Protein AF-A0A9D1Z1P0-F1 (afdb_monomer_lite)

Structure (mmCIF, N/CA/C/O backbone):
data_AF-A0A9D1Z1P0-F1
#
_entry.id   AF-A0A9D1Z1P0-F1
#
loop_
_atom_site.group_PDB
_atom_site.id
_atom_site.type_symbol
_atom_site.label_atom_id
_atom_site.label_alt_id
_atom_site.label_comp_id
_atom_site.label_asym_id
_atom_site.label_entity_id
_atom_site.label_seq_id
_atom_site.pdbx_PDB_ins_code
_atom_site.Cartn_x
_atom_site.Cartn_y
_atom_site.Cartn_z
_atom_site.occupancy
_atom_site.B_iso_or_equiv
_atom_site.auth_seq_id
_atom_site.auth_comp_id
_atom_site.auth_asym_id
_atom_site.auth_atom_id
_atom_site.pdbx_PDB_model_num
ATOM 1 N N . MET A 1 1 ? 21.506 -5.048 -12.135 1.00 43.94 1 MET A N 1
ATOM 2 C CA . MET A 1 1 ? 20.377 -5.206 -11.193 1.00 43.94 1 MET A CA 1
ATOM 3 C C . MET A 1 1 ? 19.300 -4.217 -11.607 1.00 43.94 1 MET A C 1
ATOM 5 O O . MET A 1 1 ? 19.515 -3.019 -11.466 1.00 43.94 1 MET A O 1
ATOM 9 N N . ARG A 1 2 ? 18.238 -4.698 -12.266 1.00 46.47 2 ARG A N 1
ATOM 10 C CA . ARG A 1 2 ? 17.169 -3.850 -12.808 1.00 46.47 2 ARG A CA 1
ATOM 11 C C . ARG A 1 2 ? 16.428 -3.189 -11.644 1.00 46.47 2 ARG A C 1
ATOM 13 O O . ARG A 1 2 ? 15.868 -3.872 -10.796 1.00 46.47 2 ARG A O 1
ATOM 20 N N . ARG A 1 3 ? 16.499 -1.860 -11.571 1.00 50.06 3 ARG A N 1
ATOM 21 C CA . ARG A 1 3 ? 15.559 -1.061 -10.783 1.00 50.06 3 ARG A CA 1
ATOM 22 C C . ARG A 1 3 ? 14.271 -1.051 -11.595 1.00 50.06 3 ARG A C 1
ATOM 24 O O . ARG A 1 3 ? 14.189 -0.298 -12.557 1.00 50.06 3 ARG A O 1
ATOM 31 N N . ASP A 1 4 ? 13.362 -1.970 -11.288 1.00 57.62 4 ASP A N 1
ATOM 32 C CA . ASP A 1 4 ? 12.190 -2.219 -12.132 1.00 57.62 4 ASP A CA 1
ATOM 33 C C . ASP A 1 4 ? 11.202 -1.039 -12.109 1.00 57.62 4 ASP A C 1
ATOM 35 O O . ASP A 1 4 ? 10.649 -0.715 -13.152 1.00 57.62 4 ASP A O 1
ATOM 39 N N . TYR A 1 5 ? 11.072 -0.305 -10.992 1.00 59.66 5 TYR A N 1
ATOM 40 C CA . TYR A 1 5 ? 10.224 0.896 -10.910 1.00 59.66 5 TYR A CA 1
ATOM 41 C C . TYR A 1 5 ? 10.828 1.946 -9.971 1.00 59.66 5 TYR A C 1
ATOM 43 O O . TYR A 1 5 ? 11.321 1.608 -8.899 1.00 59.66 5 TYR A O 1
ATOM 51 N N . ALA A 1 6 ? 10.822 3.216 -10.394 1.00 62.34 6 ALA A N 1
ATOM 52 C CA . ALA A 1 6 ? 11.436 4.326 -9.654 1.00 62.34 6 ALA A CA 1
ATOM 53 C C . ALA A 1 6 ? 10.647 4.725 -8.395 1.00 62.34 6 ALA A C 1
ATOM 55 O O . ALA A 1 6 ? 11.242 5.139 -7.404 1.00 62.34 6 ALA A O 1
ATOM 56 N N . ASP A 1 7 ? 9.324 4.563 -8.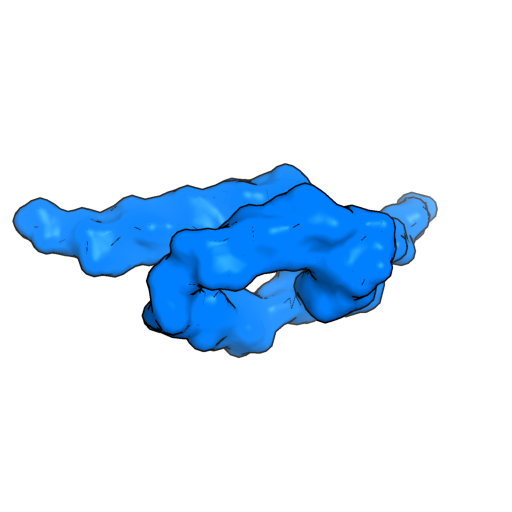433 1.00 68.00 7 ASP A N 1
ATOM 57 C CA . ASP A 1 7 ? 8.403 4.931 -7.364 1.00 68.00 7 ASP A CA 1
ATOM 58 C C . ASP A 1 7 ? 7.136 4.068 -7.435 1.00 68.00 7 ASP A C 1
ATOM 60 O O . ASP A 1 7 ? 6.807 3.497 -8.480 1.00 68.00 7 ASP A O 1
ATOM 64 N N . LEU A 1 8 ? 6.374 4.039 -6.340 1.00 71.31 8 LEU A N 1
ATOM 65 C CA . LEU A 1 8 ? 5.107 3.310 -6.240 1.00 71.31 8 LEU A CA 1
ATOM 66 C C . LEU A 1 8 ? 4.121 3.655 -7.368 1.00 71.31 8 LEU A C 1
ATOM 68 O O . LEU A 1 8 ? 3.468 2.772 -7.908 1.00 71.31 8 LEU A O 1
ATOM 72 N N . TYR A 1 9 ? 4.044 4.925 -7.772 1.00 72.62 9 TYR A N 1
ATOM 73 C CA . TYR A 1 9 ? 3.183 5.336 -8.883 1.00 72.62 9 TYR A CA 1
ATOM 74 C C . TYR A 1 9 ? 3.617 4.736 -10.221 1.00 72.62 9 TYR A C 1
ATOM 76 O O . TYR A 1 9 ? 2.764 4.435 -11.050 1.00 72.62 9 TYR A O 1
ATOM 84 N N . ALA A 1 10 ? 4.920 4.540 -10.443 1.00 76.88 10 ALA A N 1
ATOM 85 C CA . ALA A 1 10 ? 5.400 3.876 -11.650 1.00 76.88 10 ALA A CA 1
ATOM 86 C C . ALA A 1 10 ? 4.987 2.397 -11.661 1.00 76.88 10 ALA A C 1
ATOM 88 O O . ALA A 1 10 ? 4.597 1.895 -12.712 1.00 76.88 10 ALA A O 1
ATOM 89 N N . LEU A 1 11 ? 4.996 1.744 -10.492 1.00 77.38 11 LEU A N 1
ATOM 90 C CA . LEU A 1 11 ? 4.483 0.384 -10.319 1.00 77.38 11 LEU A CA 1
ATOM 91 C C . LEU A 1 11 ? 2.970 0.319 -10.580 1.00 77.38 11 LEU A C 1
ATOM 93 O O . LEU A 1 11 ? 2.550 -0.483 -11.403 1.00 77.38 11 LEU A O 1
ATOM 97 N N . CYS A 1 12 ? 2.162 1.185 -9.957 1.00 77.81 12 CYS A N 1
ATOM 98 C CA . CYS A 1 12 ? 0.710 1.225 -10.190 1.00 77.81 12 CYS A CA 1
ATOM 99 C C . CYS A 1 12 ? 0.358 1.548 -11.652 1.00 77.81 12 CYS A C 1
ATOM 101 O O . CYS A 1 12 ? -0.613 1.034 -12.195 1.00 77.81 12 CYS A O 1
ATOM 103 N N . ARG A 1 13 ? 1.164 2.377 -12.327 1.00 78.19 13 ARG A N 1
ATOM 104 C CA . ARG A 1 13 ? 0.943 2.728 -13.736 1.00 78.19 13 ARG A CA 1
ATOM 105 C C . ARG A 1 13 ? 1.263 1.582 -14.696 1.00 78.19 13 ARG A C 1
ATOM 107 O O . ARG A 1 13 ? 0.657 1.510 -15.761 1.00 78.19 13 ARG A O 1
ATOM 114 N N . HIS A 1 14 ? 2.226 0.732 -14.349 1.00 79.19 14 HIS A N 1
ATOM 115 C CA . HIS A 1 14 ? 2.593 -0.434 -15.151 1.00 79.19 14 HIS A CA 1
ATOM 116 C C . HIS A 1 14 ? 1.749 -1.667 -14.836 1.00 79.19 14 HIS A C 1
ATOM 118 O O . HIS A 1 14 ? 1.504 -2.470 -15.734 1.00 79.19 14 HIS A O 1
ATOM 124 N N . ASP A 1 15 ? 1.318 -1.814 -13.585 1.00 79.56 15 ASP A N 1
ATOM 125 C CA . ASP A 1 15 ? 0.597 -2.981 -13.107 1.00 79.56 15 ASP A CA 1
ATOM 126 C C . ASP A 1 15 ? -0.757 -2.566 -12.501 1.00 79.56 15 ASP A C 1
ATOM 128 O O . ASP A 1 15 ? -0.810 -2.009 -11.398 1.00 79.56 15 ASP A O 1
ATOM 132 N N . PRO A 1 16 ? -1.874 -2.834 -13.201 1.00 81.56 16 PRO A N 1
ATOM 133 C CA . PRO A 1 16 ? -3.195 -2.448 -12.720 1.00 81.56 16 PRO A CA 1
ATOM 134 C C . PRO A 1 16 ? -3.609 -3.213 -11.454 1.00 81.56 16 PRO A C 1
ATOM 136 O O . PRO A 1 16 ? -4.456 -2.726 -10.707 1.00 81.56 16 PRO A O 1
ATOM 139 N N . ALA A 1 17 ? -3.015 -4.380 -11.164 1.00 81.31 17 ALA A N 1
ATOM 140 C CA . ALA A 1 17 ? -3.283 -5.088 -9.914 1.00 81.31 17 ALA A CA 1
ATOM 141 C C . ALA A 1 17 ? -2.605 -4.391 -8.723 1.00 81.31 17 ALA A C 1
ATOM 143 O O . ALA A 1 17 ? -3.184 -4.333 -7.637 1.00 81.31 17 ALA A O 1
ATOM 144 N N . ALA A 1 18 ? -1.418 -3.807 -8.926 1.00 82.06 18 ALA A N 1
ATOM 145 C CA . ALA A 1 18 ? -0.776 -2.938 -7.940 1.00 82.06 18 ALA A CA 1
ATOM 146 C C . ALA A 1 18 ? -1.599 -1.682 -7.646 1.00 82.06 18 ALA A C 1
ATOM 148 O O . ALA A 1 18 ? -1.767 -1.330 -6.476 1.00 82.06 18 ALA A O 1
ATOM 149 N N . ASP A 1 19 ? -2.149 -1.053 -8.685 1.00 83.88 19 ASP A N 1
ATOM 150 C CA . ASP A 1 19 ? -3.024 0.109 -8.536 1.00 83.88 19 ASP A CA 1
ATOM 151 C C . ASP A 1 19 ? -4.303 -0.230 -7.765 1.00 83.88 19 ASP A C 1
ATOM 153 O O . ASP A 1 19 ? -4.595 0.406 -6.752 1.00 83.88 19 ASP A O 1
ATOM 157 N N . ALA A 1 20 ? -5.006 -1.291 -8.168 1.00 85.94 20 ALA A N 1
ATOM 158 C CA . ALA A 1 20 ? -6.215 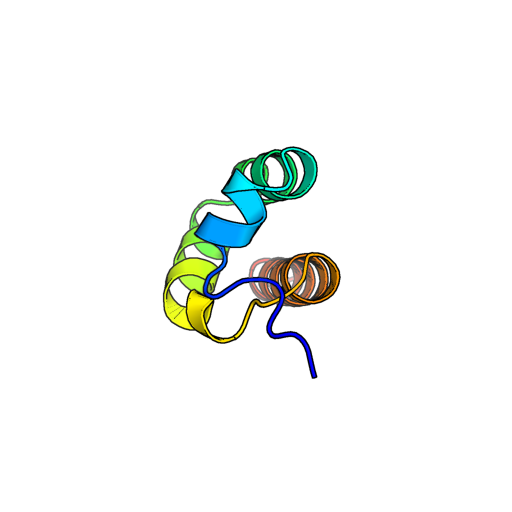-1.744 -7.488 1.00 85.94 20 ALA A CA 1
ATOM 159 C C . ALA A 1 20 ? -5.945 -2.100 -6.018 1.00 85.94 20 ALA A C 1
ATOM 161 O O . ALA A 1 20 ? -6.712 -1.715 -5.136 1.00 85.94 20 ALA A O 1
ATOM 162 N N . TYR A 1 21 ? -4.829 -2.785 -5.738 1.00 84.38 21 TYR A N 1
ATOM 163 C CA . TYR A 1 21 ? -4.428 -3.099 -4.369 1.00 84.38 21 TYR A CA 1
ATOM 164 C C . TYR A 1 21 ? -4.155 -1.825 -3.571 1.00 84.38 21 TYR A C 1
ATOM 166 O O . TYR A 1 21 ? -4.653 -1.690 -2.460 1.00 84.38 21 TYR A O 1
ATOM 174 N N . PHE A 1 22 ? -3.404 -0.872 -4.131 1.00 83.50 22 PHE A N 1
ATOM 175 C CA . PHE A 1 22 ? -3.108 0.387 -3.456 1.00 83.50 22 PHE A CA 1
ATOM 176 C C . PHE A 1 22 ? -4.370 1.216 -3.198 1.00 83.50 22 PHE A C 1
ATOM 178 O O . PHE A 1 22 ? -4.517 1.749 -2.102 1.00 83.50 22 PHE A O 1
ATOM 185 N N . GLN A 1 23 ? -5.290 1.299 -4.161 1.00 84.38 23 GLN A N 1
ATOM 186 C CA . GLN A 1 23 ? -6.560 2.011 -4.004 1.00 84.38 23 GLN A CA 1
ATOM 187 C C . GLN A 1 23 ? -7.493 1.352 -2.982 1.00 84.38 23 GLN A C 1
ATOM 189 O O . GLN A 1 23 ? -8.222 2.066 -2.297 1.00 84.38 23 GLN A O 1
ATOM 194 N N . ALA A 1 24 ? -7.442 0.025 -2.847 1.00 87.75 24 ALA A N 1
ATOM 195 C CA . ALA A 1 24 ? -8.206 -0.712 -1.843 1.00 87.75 24 ALA A CA 1
ATOM 196 C C . ALA A 1 24 ? -7.686 -0.504 -0.408 1.00 87.75 24 ALA A C 1
ATOM 198 O O . ALA A 1 24 ? -8.384 -0.845 0.547 1.00 87.75 24 ALA A O 1
ATOM 199 N N . LEU A 1 25 ? -6.475 0.041 -0.229 1.00 84.50 25 LEU A N 1
ATOM 200 C CA . LEU A 1 25 ? -5.924 0.305 1.099 1.00 84.50 25 LEU A CA 1
ATOM 201 C C . LEU A 1 25 ? -6.595 1.520 1.766 1.00 84.50 25 LEU A C 1
ATOM 203 O O . LEU A 1 25 ? -6.940 2.497 1.091 1.00 84.50 25 LEU A O 1
ATOM 207 N N . PRO A 1 26 ? -6.689 1.525 3.110 1.00 86.94 26 PRO A N 1
ATOM 208 C CA . PRO A 1 26 ? -7.159 2.682 3.864 1.00 86.94 26 PRO A CA 1
ATOM 209 C C . PRO A 1 26 ? -6.344 3.934 3.535 1.00 86.94 26 PRO A C 1
ATOM 211 O O . PRO A 1 26 ? -5.147 3.859 3.245 1.00 86.94 26 PRO A O 1
ATOM 214 N N . GLU A 1 27 ? -6.971 5.108 3.615 1.00 83.69 27 GLU A N 1
ATOM 215 C CA . GLU A 1 27 ? -6.286 6.386 3.376 1.00 83.69 27 GLU A CA 1
ATOM 216 C C . GLU A 1 27 ? -5.051 6.571 4.266 1.00 83.69 27 GLU A C 1
ATOM 218 O O . GLU A 1 27 ? -4.008 7.003 3.780 1.00 83.69 27 GLU A O 1
ATOM 223 N N . GLU A 1 28 ? -5.120 6.155 5.531 1.00 83.44 28 GLU A N 1
ATOM 224 C CA . GLU A 1 28 ? -3.996 6.241 6.466 1.00 83.44 28 GLU A CA 1
ATOM 225 C C . GLU A 1 28 ? -2.785 5.419 5.992 1.00 83.44 28 GLU A C 1
ATOM 227 O O . GLU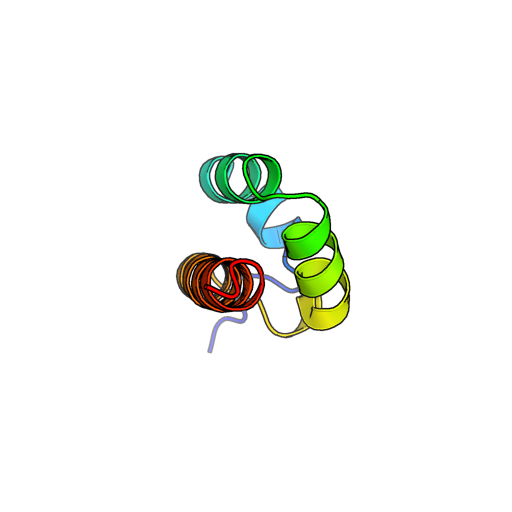 A 1 28 ? -1.649 5.906 5.961 1.00 83.44 28 GLU A O 1
ATOM 232 N N . VAL A 1 29 ? -3.039 4.193 5.523 1.00 84.56 29 VAL A N 1
ATOM 233 C CA . VAL A 1 29 ? -2.020 3.296 4.965 1.00 84.56 29 VAL A CA 1
ATOM 234 C C . VAL A 1 29 ? -1.450 3.876 3.672 1.00 84.56 29 VAL A C 1
ATOM 236 O O . VAL A 1 29 ? -0.227 3.922 3.523 1.00 84.56 29 VAL A O 1
ATOM 239 N N . ARG A 1 30 ? -2.302 4.385 2.769 1.00 83.94 30 ARG A N 1
ATOM 240 C CA . ARG A 1 30 ? -1.878 5.053 1.524 1.00 83.94 30 ARG A CA 1
ATOM 241 C C . ARG A 1 30 ? -1.008 6.273 1.807 1.00 83.94 30 ARG A C 1
ATOM 243 O O . ARG A 1 30 ? 0.034 6.425 1.175 1.00 83.94 30 ARG A O 1
ATOM 250 N N . SER A 1 31 ? -1.380 7.098 2.781 1.00 83.44 31 SER A N 1
ATOM 251 C CA . SER A 1 31 ? -0.648 8.306 3.173 1.00 83.44 31 SER A CA 1
ATOM 252 C C . SER A 1 31 ? 0.726 7.970 3.777 1.00 83.44 31 SER A C 1
ATOM 254 O O . SER A 1 31 ? 1.750 8.530 3.371 1.00 83.44 31 SER A O 1
ATOM 256 N N . ARG A 1 32 ? 0.798 6.951 4.649 1.00 81.56 32 ARG A N 1
ATOM 257 C CA . ARG A 1 32 ? 2.068 6.424 5.191 1.00 81.56 32 ARG A CA 1
ATOM 258 C C . ARG A 1 32 ? 2.963 5.810 4.112 1.00 81.56 32 ARG A C 1
ATOM 260 O O . ARG A 1 32 ? 4.182 6.000 4.144 1.00 81.56 32 ARG A O 1
ATOM 267 N N . LEU A 1 33 ? 2.374 5.091 3.158 1.00 78.62 33 LEU A N 1
ATOM 268 C CA . LEU A 1 33 ? 3.078 4.562 1.988 1.00 78.62 33 LEU A CA 1
ATOM 269 C C . LEU A 1 33 ? 3.600 5.687 1.094 1.00 78.62 33 LEU A C 1
ATOM 271 O O . LEU A 1 33 ? 4.749 5.611 0.660 1.00 78.62 33 LEU A O 1
ATOM 275 N N . SER A 1 34 ? 2.805 6.742 0.895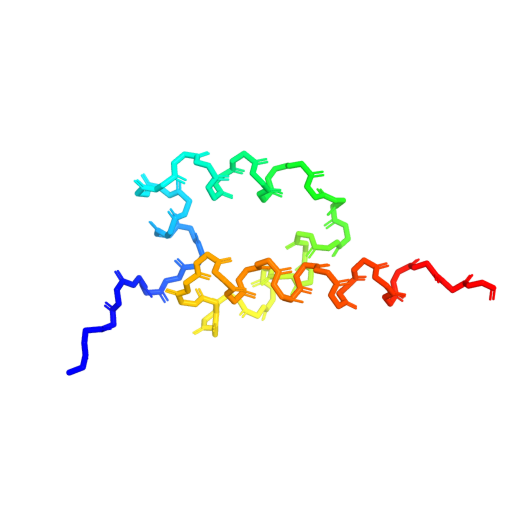 1.00 74.12 34 SER A N 1
ATOM 276 C CA . SER A 1 34 ? 3.162 7.939 0.125 1.00 74.12 34 SER A CA 1
ATOM 277 C C . SER A 1 34 ? 4.430 8.605 0.667 1.00 74.12 34 SER A C 1
ATOM 279 O O . SER A 1 34 ? 5.371 8.876 -0.078 1.00 74.12 34 SER A O 1
ATOM 281 N N . GLY A 1 35 ? 4.541 8.726 1.995 1.00 73.06 35 GLY A N 1
ATOM 282 C CA . GLY A 1 35 ? 5.747 9.238 2.657 1.00 73.06 35 GLY A CA 1
ATOM 283 C C . GLY A 1 35 ? 7.002 8.360 2.506 1.00 73.06 35 GLY A C 1
ATOM 284 O O . GLY A 1 35 ? 8.111 8.830 2.758 1.00 73.06 35 GLY A O 1
ATOM 285 N N . ARG A 1 36 ? 6.867 7.090 2.090 1.00 67.69 36 ARG A N 1
ATOM 286 C CA . ARG A 1 36 ? 7.973 6.118 1.945 1.00 67.69 36 ARG A CA 1
ATOM 287 C C . ARG A 1 36 ? 8.070 5.497 0.539 1.00 67.69 36 ARG A C 1
ATOM 289 O O . ARG A 1 36 ? 8.702 4.444 0.385 1.00 67.69 36 ARG A O 1
ATOM 296 N N . MET A 1 37 ? 7.502 6.148 -0.484 1.00 65.81 37 MET A N 1
ATOM 297 C CA . MET A 1 37 ? 7.389 5.623 -1.859 1.00 65.81 37 MET A CA 1
ATOM 298 C C . MET A 1 37 ? 8.719 5.239 -2.511 1.00 65.81 37 MET A C 1
ATOM 300 O O . MET A 1 37 ? 8.774 4.211 -3.176 1.00 65.81 37 MET A O 1
ATOM 304 N N . LYS A 1 38 ? 9.806 5.976 -2.244 1.00 63.50 38 LYS A N 1
ATOM 305 C CA . LYS A 1 38 ? 11.139 5.710 -2.826 1.00 63.50 38 LYS A CA 1
ATOM 306 C C . LYS A 1 38 ? 11.726 4.335 -2.496 1.00 63.50 38 LYS A C 1
ATOM 308 O O . LYS A 1 38 ? 12.709 3.916 -3.100 1.00 63.50 38 LYS A O 1
ATOM 313 N N . GLN A 1 39 ? 11.190 3.649 -1.490 1.00 63.38 39 GLN A N 1
ATOM 314 C CA . GLN A 1 39 ? 11.654 2.312 -1.129 1.00 63.38 39 GLN A CA 1
ATOM 315 C C . GLN A 1 39 ? 10.712 1.196 -1.605 1.00 63.38 39 GLN A C 1
ATOM 317 O O . GLN A 1 39 ? 11.107 0.034 -1.529 1.00 63.38 39 GLN A O 1
ATOM 322 N N . VAL A 1 40 ? 9.523 1.518 -2.132 1.00 66.06 40 VAL A N 1
ATOM 323 C CA . VAL A 1 40 ? 8.594 0.514 -2.669 1.00 66.06 40 VAL A CA 1
ATOM 324 C C . VAL A 1 40 ? 8.855 0.311 -4.150 1.00 66.06 40 VAL A C 1
ATOM 326 O O . VAL A 1 40 ? 8.331 1.025 -4.997 1.00 66.06 40 VAL A O 1
ATOM 329 N N . ASN A 1 41 ? 9.696 -0.674 -4.444 1.00 70.38 41 ASN A N 1
ATOM 330 C CA . ASN A 1 41 ? 10.197 -0.914 -5.798 1.00 70.38 41 ASN A CA 1
ATOM 331 C C . ASN A 1 41 ? 9.546 -2.135 -6.476 1.00 70.38 41 ASN A C 1
ATOM 333 O O . ASN A 1 41 ? 9.778 -2.377 -7.656 1.00 70.38 41 ASN A O 1
ATOM 337 N N . THR A 1 42 ? 8.760 -2.933 -5.741 1.00 73.50 42 THR A N 1
ATOM 338 C CA . THR A 1 42 ? 8.082 -4.136 -6.258 1.00 73.50 42 THR A CA 1
ATOM 339 C C . THR A 1 42 ? 6.721 -4.337 -5.597 1.00 73.50 42 THR A C 1
ATOM 341 O O . THR A 1 42 ? 6.490 -3.882 -4.475 1.00 73.50 42 THR A O 1
ATOM 344 N N . PHE A 1 43 ? 5.836 -5.086 -6.261 1.00 77.75 43 PHE A N 1
ATOM 345 C CA . PHE A 1 43 ? 4.523 -5.454 -5.719 1.00 77.75 43 PHE A CA 1
ATOM 346 C C . PHE A 1 43 ? 4.623 -6.229 -4.394 1.00 77.75 43 PHE A C 1
ATOM 348 O O . PHE A 1 43 ? 3.841 -6.001 -3.474 1.00 77.75 43 PHE A O 1
ATOM 355 N N . ALA A 1 44 ? 5.633 -7.092 -4.248 1.00 79.88 44 ALA A N 1
ATOM 356 C CA . ALA A 1 44 ? 5.891 -7.794 -2.992 1.00 79.88 44 ALA A CA 1
ATOM 357 C C . ALA A 1 44 ? 6.223 -6.824 -1.845 1.00 79.88 44 ALA A C 1
ATOM 359 O O . ALA A 1 44 ? 5.743 -7.010 -0.726 1.00 79.88 44 ALA A O 1
ATOM 360 N N . ASP A 1 45 ? 7.002 -5.775 -2.124 1.00 79.94 45 ASP A N 1
ATOM 361 C CA . ASP A 1 45 ? 7.361 -4.755 -1.137 1.00 79.94 45 ASP A CA 1
ATOM 362 C C . ASP A 1 45 ? 6.155 -3.876 -0.765 1.00 79.94 45 ASP A C 1
ATOM 364 O O . ASP A 1 45 ? 5.926 -3.621 0.421 1.00 79.94 45 ASP A O 1
ATOM 368 N N . LEU A 1 46 ? 5.320 -3.516 -1.754 1.00 81.12 46 LEU A N 1
ATOM 369 C CA . LEU A 1 46 ? 4.034 -2.844 -1.531 1.00 81.12 46 LEU A CA 1
ATOM 370 C C . LEU A 1 46 ? 3.169 -3.673 -0.582 1.00 81.12 46 LEU A C 1
ATOM 372 O O . LEU A 1 46 ? 2.717 -3.164 0.443 1.00 81.12 46 LEU A O 1
ATOM 376 N N . ARG A 1 47 ? 2.979 -4.960 -0.890 1.00 82.69 47 ARG A N 1
ATOM 377 C CA . ARG A 1 47 ? 2.118 -5.852 -0.109 1.00 82.69 47 ARG A CA 1
ATOM 378 C C . ARG A 1 47 ? 2.641 -6.043 1.312 1.00 82.69 47 ARG A C 1
ATOM 380 O O . ARG A 1 47 ? 1.868 -5.965 2.262 1.00 82.69 47 ARG A O 1
A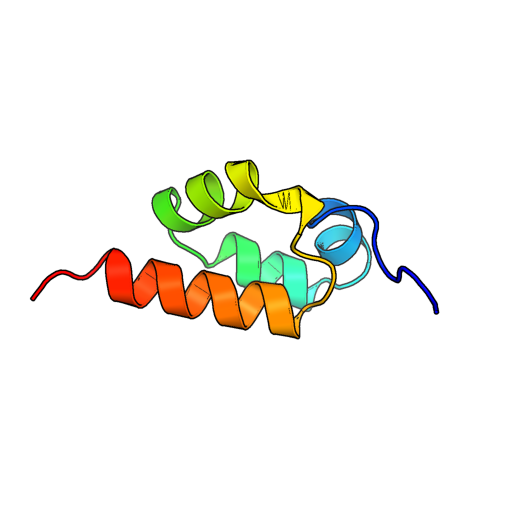TOM 387 N N . ARG A 1 48 ? 3.954 -6.237 1.469 1.00 84.50 48 ARG A N 1
ATOM 388 C CA . ARG A 1 48 ? 4.602 -6.412 2.777 1.00 84.50 48 ARG A CA 1
ATOM 389 C C . ARG A 1 48 ? 4.444 -5.176 3.660 1.00 84.50 48 ARG A C 1
ATOM 391 O O . ARG A 1 48 ? 4.105 -5.304 4.831 1.00 84.50 48 ARG A O 1
ATOM 398 N N . ARG A 1 49 ? 4.665 -3.982 3.103 1.00 81.69 49 ARG A N 1
ATOM 399 C CA . ARG A 1 49 ? 4.524 -2.717 3.841 1.00 81.69 49 ARG A CA 1
ATOM 400 C C . ARG A 1 49 ? 3.080 -2.388 4.151 1.00 81.69 49 ARG A C 1
ATOM 402 O O . ARG A 1 49 ? 2.802 -1.949 5.257 1.00 81.69 49 ARG A O 1
ATOM 409 N N . ALA A 1 50 ? 2.185 -2.602 3.193 1.00 84.25 50 ALA A N 1
ATOM 410 C CA . ALA A 1 50 ? 0.760 -2.427 3.406 1.00 84.25 50 ALA A CA 1
ATOM 411 C C . ALA A 1 50 ? 0.267 -3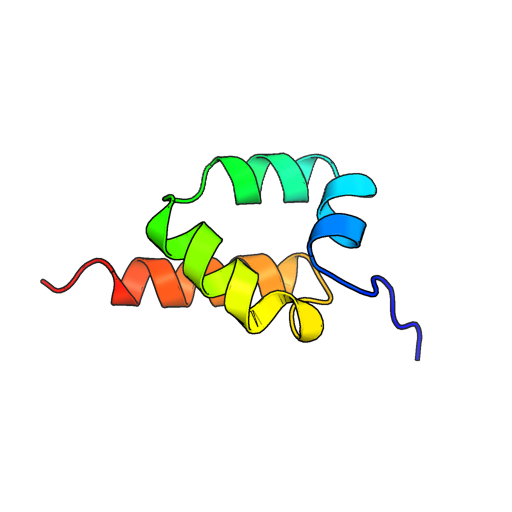.332 4.541 1.00 84.25 50 ALA A C 1
ATOM 413 O O . ALA A 1 50 ? -0.395 -2.834 5.438 1.00 84.25 50 ALA A O 1
ATOM 414 N N . SER A 1 51 ? 0.664 -4.611 4.557 1.00 84.81 51 SER A N 1
ATOM 415 C CA . SER A 1 51 ? 0.329 -5.543 5.645 1.00 84.81 51 SER A CA 1
ATOM 416 C C . SER A 1 51 ? 0.860 -5.058 6.993 1.00 84.81 51 SER A C 1
ATOM 418 O O . SER A 1 51 ? 0.095 -4.943 7.939 1.00 84.81 51 SER A O 1
ATOM 420 N N . ALA A 1 52 ? 2.138 -4.667 7.061 1.00 85.38 52 ALA A N 1
ATOM 421 C CA . ALA A 1 52 ? 2.732 -4.164 8.300 1.00 85.38 52 ALA A CA 1
ATOM 422 C C . ALA A 1 52 ? 2.074 -2.864 8.801 1.00 85.38 52 ALA A C 1
ATOM 424 O O . ALA A 1 52 ? 2.015 -2.620 10.001 1.00 85.38 52 ALA A O 1
ATOM 425 N N . LEU A 1 53 ? 1.601 -2.008 7.890 1.00 84.44 53 LEU A N 1
ATOM 426 C CA . LEU A 1 53 ? 0.869 -0.789 8.233 1.00 84.44 53 LEU A CA 1
ATOM 427 C C . LEU A 1 53 ? -0.572 -1.079 8.659 1.00 84.44 53 LEU A C 1
ATOM 429 O O . LEU A 1 53 ? -1.055 -0.400 9.554 1.00 84.44 53 LEU A O 1
ATOM 433 N N . LEU A 1 54 ? -1.232 -2.063 8.044 1.00 84.38 54 LEU A N 1
ATOM 434 C CA . LEU A 1 54 ? -2.567 -2.523 8.433 1.00 84.38 54 LEU A CA 1
ATOM 435 C C . LEU A 1 54 ? -2.539 -3.135 9.837 1.00 84.38 54 LEU A C 1
ATOM 437 O O . LEU A 1 54 ? -3.316 -2.718 10.684 1.00 84.38 54 LEU A O 1
ATOM 441 N N . GLU A 1 55 ? -1.585 -4.029 10.112 1.00 83.31 55 GLU A N 1
ATOM 442 C CA . GLU A 1 55 ? -1.382 -4.600 11.453 1.00 83.31 55 GLU A CA 1
ATOM 443 C C . GLU A 1 55 ? -1.037 -3.531 12.499 1.00 83.31 55 GLU A C 1
ATOM 445 O O . GLU A 1 55 ? -1.422 -3.646 13.653 1.00 83.31 55 GLU A O 1
ATOM 450 N N . ALA A 1 56 ? -0.327 -2.468 12.110 1.00 77.12 56 ALA A N 1
ATOM 451 C CA . ALA A 1 56 ? 0.000 -1.370 13.017 1.00 77.12 56 ALA A CA 1
ATOM 452 C C . ALA A 1 56 ? -1.132 -0.338 13.196 1.00 77.12 56 ALA A C 1
ATOM 454 O O . ALA A 1 56 ? -1.045 0.485 14.107 1.00 77.12 56 ALA A O 1
ATOM 455 N N . SER A 1 57 ? -2.132 -0.322 12.308 1.00 69.06 57 SER A N 1
ATOM 456 C CA . SER A 1 57 ? -3.288 0.591 12.349 1.00 69.06 57 SER A CA 1
ATOM 457 C C . SER A 1 57 ? -4.472 -0.019 13.112 1.00 69.06 57 SER A C 1
ATOM 459 O O . SER A 1 57 ? -5.363 0.718 13.521 1.00 69.06 57 SER A O 1
ATOM 461 N N . ASP A 1 58 ? -4.437 -1.330 13.383 1.00 62.62 58 ASP A N 1
ATOM 462 C CA . ASP A 1 58 ? -5.396 -2.052 14.227 1.00 62.62 58 ASP A CA 1
ATOM 463 C C . ASP A 1 58 ? -4.762 -2.377 15.602 1.00 62.62 58 ASP A C 1
ATOM 465 O O . ASP A 1 58 ? -4.286 -3.491 15.838 1.00 62.62 58 ASP A O 1
ATOM 469 N N . PRO A 1 59 ? -4.641 -1.395 16.521 1.00 53.19 59 PRO A N 1
ATOM 470 C CA . PRO A 1 59 ? -4.288 -1.687 17.899 1.00 53.19 59 PRO A CA 1
ATOM 471 C C . PRO A 1 59 ? -5.501 -2.339 18.573 1.00 53.19 59 PRO A C 1
ATOM 473 O O . PRO A 1 59 ? -6.505 -1.672 18.822 1.00 53.19 59 PRO A O 1
ATOM 476 N N . PHE A 1 60 ? -5.397 -3.643 18.834 1.00 52.50 60 PHE A N 1
ATOM 477 C CA . PHE A 1 60 ? -6.274 -4.361 19.764 1.00 52.50 60 PHE A CA 1
ATOM 478 C C . PHE A 1 60 ? -6.390 -3.646 21.117 1.00 52.50 60 PHE A C 1
ATOM 480 O O . PHE A 1 60 ? -5.350 -3.152 21.620 1.00 52.50 60 PHE A O 1
#

Organism: NCBI:txid2838622

pLDDT: mean 75.21, std 10.92, range [43.94, 87.75]

Foldseek 3Di:
DDLPAQWLVRVCVVDVVSVVVLVPADPVLNVVCVVVGRPCRDSVSNVVSSVVVVVVVDDD

Secondary structure (DSSP, 8-state):
-----SSHHHHHHH-HHHHHHHHHS-HHHHHHHHTTGGG--SHHHHHHHHHHHHHHH---

Sequence (60 aa):
MRRDYADLYALCRHDPAADAYFQALPEEVRSRLSGRMKQVNTFADLRRRASALLEASDPF

Radius of gyration: 11.33 Å; chains: 1; bounding box: 29×17×35 Å